Protein AF-A0A3B0YQ04-F1 (afdb_monomer_lite)

Secondary structure (DSSP, 8-state):
------------------------SSHHHHHHHHHHSPTTSSEEEEEEEETTT-SSHHHHHHHHHHHHHHHHHHHHHHHSTTPPPPPPPEEEEE-TTTT-SS-B--SSSS---EEEEEEEE-----S-TT--HHHHHHHHHHHS-TTEEEE-TT-SEEEETTEEEETT-------

Radius of gyration: 23.15 Å; chains: 1; bounding box: 60×31×74 Å

Sequence (175 aa):
MVSLFRQFSACSCGILLAISYTQTCAESGMRASLNSAPHGAHDEMIAYVPRQLAETPPVALAKINIAVYRAKQLTEQQLCAGKWTPRGTLLYQQGPEAAGPRPYSNNDSGNRNSWYFQTFRHPQELVCPDITRAEYFLEMSRHLPEWISVRPAGQTTTFRLGQVFTEGQHSLAAR

Foldseek 3Di:
DDDDDDDDDDDDDDDPPPPPPPPPPDVVVLVVVVVPPPPQQWKKKKFWAFCVCPVWQVRQVVVVVVLLVVLQQVLCVVQVVRDHFDWFDWSDKDGLVNVDGFADDDPPDDDRRTTIIMTTGRDDDGNRVPADQVNSQLSSQLSHDQRMWIDHGPDQWIHHNSDTHHPPPDDPDDD

pLDDT: mean 74.97, std 22.41, range [30.8, 98.06]

Structure (mmCIF, N/CA/C/O backbone):
data_AF-A0A3B0YQ04-F1
#
_entry.id   AF-A0A3B0YQ04-F1
#
loop_
_atom_site.group_PDB
_atom_site.id
_atom_site.type_symbol
_atom_site.label_atom_id
_atom_site.label_alt_id
_atom_site.label_comp_id
_atom_site.label_asym_id
_atom_site.label_entity_id
_atom_site.label_seq_id
_atom_site.pdbx_PDB_ins_code
_atom_site.Cartn_x
_atom_site.Cartn_y
_atom_site.Cartn_z
_atom_site.occupancy
_atom_site.B_iso_or_equiv
_atom_site.auth_seq_id
_atom_site.auth_comp_id
_atom_site.auth_asym_id
_atom_site.auth_atom_id
_atom_site.pdbx_PDB_model_num
ATOM 1 N N . MET A 1 1 ? -36.107 -10.182 -54.046 1.00 46.16 1 MET A N 1
ATOM 2 C CA . MET A 1 1 ? -35.134 -9.803 -55.092 1.00 46.16 1 MET A CA 1
ATOM 3 C C . MET A 1 1 ? -35.342 -8.339 -55.435 1.00 46.16 1 MET A C 1
ATOM 5 O O . MET A 1 1 ? -36.257 -8.071 -56.190 1.00 46.16 1 MET A O 1
ATOM 9 N N . VAL A 1 2 ? -34.550 -7.420 -54.873 1.00 31.14 2 VAL A N 1
ATOM 10 C CA . VAL A 1 2 ? -34.236 -6.113 -55.485 1.00 31.14 2 VAL A CA 1
ATOM 11 C C . VAL A 1 2 ? -32.891 -5.667 -54.906 1.00 31.14 2 VAL A C 1
ATOM 13 O O . VAL A 1 2 ? -32.777 -5.426 -53.707 1.00 31.14 2 VAL A O 1
ATOM 16 N N . SER A 1 3 ? -31.876 -5.607 -55.766 1.00 40.50 3 SER A N 1
ATOM 17 C CA . SER A 1 3 ? -30.612 -4.915 -55.516 1.00 40.50 3 SER A CA 1
ATOM 18 C C . SER A 1 3 ? -30.844 -3.408 -55.514 1.00 40.50 3 SER A C 1
ATOM 20 O O . SER A 1 3 ? -31.491 -2.893 -56.423 1.00 40.50 3 SER A O 1
ATOM 22 N N . LEU A 1 4 ? -30.246 -2.692 -54.563 1.00 42.12 4 LEU A N 1
ATOM 23 C CA . LEU A 1 4 ? -30.073 -1.244 -54.654 1.00 42.12 4 LEU A CA 1
ATOM 24 C C . LEU A 1 4 ? -28.590 -0.902 -54.531 1.00 42.12 4 LEU A C 1
ATOM 26 O O . LEU A 1 4 ? -28.011 -0.864 -53.450 1.00 42.12 4 LEU A O 1
ATOM 30 N N . PHE A 1 5 ? -28.003 -0.660 -55.702 1.00 45.00 5 PHE A N 1
ATOM 31 C CA . PHE A 1 5 ? -26.821 0.166 -55.896 1.00 45.00 5 PHE A CA 1
ATOM 32 C C . PHE A 1 5 ? -27.071 1.560 -55.307 1.00 45.00 5 PHE A C 1
ATOM 34 O O . PHE A 1 5 ? -28.085 2.184 -55.623 1.00 45.00 5 PHE A O 1
ATOM 41 N N . ARG A 1 6 ? -26.109 2.105 -54.556 1.00 43.09 6 ARG A N 1
ATOM 42 C CA . ARG A 1 6 ? -25.933 3.559 -54.479 1.00 43.09 6 ARG A CA 1
ATOM 43 C C . ARG A 1 6 ? -24.473 3.948 -54.663 1.00 43.09 6 ARG A C 1
ATOM 45 O O . ARG A 1 6 ? -23.566 3.357 -54.090 1.00 43.09 6 ARG A O 1
ATOM 52 N N . GLN A 1 7 ? -24.331 4.920 -55.556 1.00 38.12 7 GLN A N 1
ATOM 53 C CA . GLN A 1 7 ? -23.133 5.495 -56.142 1.00 38.12 7 GLN A CA 1
ATOM 54 C C . GLN A 1 7 ? -22.164 6.084 -55.113 1.00 38.12 7 GLN A C 1
ATOM 56 O O . GLN A 1 7 ? -22.562 6.781 -54.182 1.00 38.12 7 GLN A O 1
ATOM 61 N N . PHE A 1 8 ? -20.876 5.877 -55.384 1.00 40.16 8 PHE A N 1
ATOM 62 C CA . PHE A 1 8 ? -19.793 6.717 -54.897 1.00 40.16 8 PHE A CA 1
ATOM 63 C C . PHE A 1 8 ? -19.865 8.077 -55.600 1.00 40.16 8 PHE A C 1
ATOM 65 O O . PHE A 1 8 ? -19.818 8.141 -56.827 1.00 40.16 8 PHE A O 1
ATOM 72 N N . SER A 1 9 ? -19.951 9.155 -54.825 1.00 44.72 9 SER A N 1
ATOM 73 C CA . SER A 1 9 ? -19.682 10.511 -55.299 1.00 44.72 9 SER A CA 1
ATOM 74 C C . SER A 1 9 ? -18.527 11.063 -54.479 1.00 44.72 9 SER A C 1
ATOM 76 O O . SER A 1 9 ? -18.685 11.410 -53.310 1.00 44.72 9 SER A O 1
ATOM 78 N N . ALA A 1 10 ? -17.350 11.093 -55.096 1.00 44.97 10 ALA A N 1
ATOM 79 C CA . ALA A 1 10 ? -16.193 11.796 -54.580 1.00 44.97 10 ALA A CA 1
ATOM 80 C C . ALA A 1 10 ? -16.395 13.301 -54.803 1.00 44.97 10 ALA A C 1
ATOM 82 O O . ALA A 1 10 ? -16.452 13.760 -55.939 1.00 44.97 10 ALA A O 1
ATOM 83 N N . CYS A 1 11 ? -16.465 14.062 -53.715 1.00 38.25 11 CYS A N 1
ATOM 84 C CA . CYS A 1 11 ? -16.111 15.475 -53.715 1.00 38.25 11 CYS A CA 1
ATOM 85 C C . CYS A 1 11 ? -15.063 15.674 -52.623 1.00 38.25 11 CYS A C 1
ATOM 87 O O . CYS A 1 11 ? -15.362 15.781 -51.436 1.00 38.25 11 CYS A O 1
ATOM 89 N N . SER A 1 12 ? -13.810 15.659 -53.057 1.00 40.19 12 SER A N 1
ATOM 90 C CA . SER A 1 12 ? -12.665 16.174 -52.327 1.00 40.19 12 SER A CA 1
ATOM 91 C C . SER A 1 12 ? -12.812 17.684 -52.136 1.00 40.19 12 SER A C 1
ATOM 93 O O . SER A 1 12 ? -12.859 18.420 -53.119 1.00 40.19 12 SER A O 1
ATOM 95 N N . CYS A 1 13 ? -12.805 18.154 -50.894 1.00 35.62 13 CYS A N 1
ATOM 96 C CA . CYS A 1 13 ? -12.233 19.453 -50.560 1.00 35.62 13 CYS A CA 1
ATOM 97 C C . CYS A 1 13 ? -11.644 19.343 -49.157 1.00 35.62 13 CYS A C 1
ATOM 99 O O . CYS A 1 13 ? -12.338 19.019 -48.195 1.00 35.62 13 CYS A O 1
ATOM 101 N N . GLY A 1 14 ? -10.323 19.485 -49.095 1.00 43.84 14 GLY A N 1
ATOM 102 C CA . GLY A 1 14 ? -9.537 19.252 -47.902 1.00 43.84 14 GLY A CA 1
ATOM 103 C C . GLY A 1 14 ? -9.869 20.228 -46.786 1.00 43.84 14 GLY A C 1
ATOM 104 O O . GLY A 1 14 ? -9.989 21.428 -47.002 1.00 43.84 14 GLY A O 1
ATOM 105 N N . ILE A 1 15 ? -9.910 19.693 -45.573 1.00 45.81 15 ILE A N 1
ATOM 106 C CA . ILE A 1 15 ? -9.524 20.424 -44.377 1.00 45.81 15 ILE A CA 1
ATOM 107 C C . ILE A 1 15 ? -8.590 19.486 -43.618 1.00 45.81 15 ILE A C 1
ATOM 109 O O . ILE A 1 15 ? -9.013 18.509 -43.002 1.00 45.81 15 ILE A O 1
ATOM 113 N N . LEU A 1 16 ? -7.293 19.777 -43.717 1.00 40.25 16 LEU A N 1
ATOM 114 C CA . LEU A 1 16 ? -6.284 19.350 -42.757 1.00 40.25 16 LEU A CA 1
ATOM 115 C C . LEU A 1 16 ? -6.655 19.963 -41.401 1.00 40.25 16 LEU A C 1
ATOM 117 O O . LEU A 1 16 ? -6.174 21.033 -41.041 1.00 40.25 16 LEU A O 1
ATOM 121 N N . LEU A 1 17 ? -7.523 19.298 -40.641 1.00 41.88 17 LEU A N 1
ATOM 122 C CA . LEU A 1 17 ? -7.533 19.473 -39.197 1.00 41.88 17 LEU A CA 1
ATOM 123 C C . LEU A 1 17 ? -6.403 18.606 -38.660 1.00 41.88 17 LEU A C 1
ATOM 125 O O . LEU A 1 17 ? -6.566 17.423 -38.367 1.00 41.88 17 LEU A O 1
ATOM 129 N N . ALA A 1 18 ? -5.230 19.229 -38.568 1.00 43.56 18 ALA A N 1
ATOM 130 C CA . ALA A 1 18 ? -4.244 18.849 -37.581 1.00 43.56 18 ALA A CA 1
ATOM 131 C C . ALA A 1 18 ? -4.934 18.938 -36.214 1.00 43.56 18 ALA A C 1
ATOM 133 O O . ALA A 1 18 ? -4.992 19.999 -35.598 1.00 43.56 18 ALA A O 1
ATOM 134 N N . ILE A 1 19 ? -5.506 17.823 -35.759 1.00 44.34 19 ILE A N 1
ATOM 135 C CA . ILE A 1 19 ? -5.778 17.622 -34.343 1.00 44.34 19 ILE A CA 1
ATOM 136 C C . ILE A 1 19 ? -4.399 17.410 -33.734 1.00 44.34 19 ILE A C 1
ATOM 138 O O . ILE A 1 19 ? -3.886 16.297 -33.627 1.00 44.34 19 ILE A O 1
ATOM 142 N N . SER A 1 20 ? -3.749 18.527 -33.434 1.00 39.78 20 SER A N 1
ATOM 143 C CA . SER A 1 20 ? -2.660 18.593 -32.486 1.00 39.78 20 SER A CA 1
ATOM 144 C C . SER A 1 20 ? -3.192 18.004 -31.184 1.00 39.78 20 SER A C 1
ATOM 146 O O . SER A 1 20 ? -3.903 18.653 -30.422 1.00 39.78 20 SER A O 1
ATOM 148 N N . T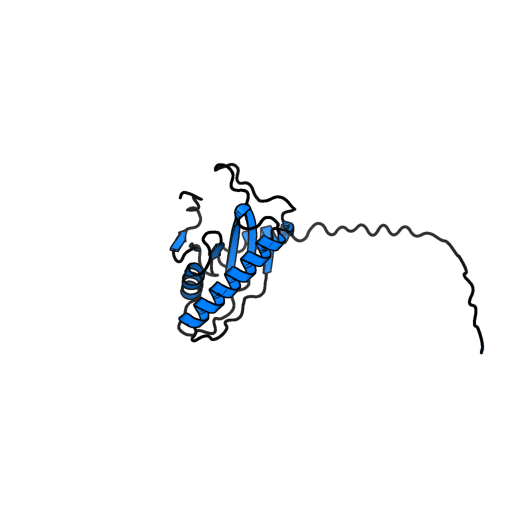YR A 1 21 ? -2.869 16.733 -30.952 1.00 41.56 21 TYR A N 1
ATOM 149 C CA . TYR A 1 21 ? -2.937 16.103 -29.644 1.00 41.56 21 TYR A CA 1
ATOM 150 C C . TYR A 1 21 ? -1.939 16.820 -28.726 1.00 41.56 21 TYR A C 1
ATOM 152 O O . TYR A 1 21 ? -0.861 16.317 -28.428 1.00 41.56 21 TYR A O 1
ATOM 160 N N . THR A 1 22 ? -2.278 18.021 -28.264 1.00 44.09 22 THR A N 1
ATOM 161 C CA . THR A 1 22 ? -1.650 18.612 -27.082 1.00 44.09 22 THR A CA 1
ATOM 162 C C . THR A 1 22 ? -2.311 17.986 -25.864 1.00 44.09 22 THR A C 1
ATOM 164 O O . THR A 1 22 ? -3.078 18.625 -25.150 1.00 44.09 22 THR A O 1
ATOM 167 N N . GLN A 1 23 ? -2.044 16.700 -25.648 1.00 45.91 23 GLN A N 1
ATOM 168 C CA . GLN A 1 23 ? -2.352 16.015 -24.396 1.00 45.91 23 GLN A CA 1
ATOM 169 C C . GLN A 1 23 ? -1.051 15.831 -23.615 1.00 45.91 23 GLN A C 1
ATOM 171 O O . GLN A 1 23 ? -0.656 14.745 -23.218 1.00 45.91 23 GLN A O 1
ATOM 176 N N . THR A 1 24 ? -0.352 16.944 -23.435 1.00 45.34 24 THR A N 1
ATOM 177 C CA . THR A 1 24 ? 0.821 17.074 -22.578 1.00 45.34 24 THR A CA 1
ATOM 178 C C . THR A 1 24 ? 0.597 18.343 -21.777 1.00 45.34 24 THR A C 1
ATOM 180 O O . THR A 1 24 ? 0.673 19.417 -22.363 1.00 45.34 24 THR A O 1
ATOM 183 N N . CYS A 1 25 ? 0.223 18.191 -20.501 1.00 42.16 25 CYS A N 1
ATOM 184 C CA . CYS A 1 25 ? 0.226 19.184 -19.405 1.00 42.16 25 CYS A CA 1
ATOM 185 C C . CYS A 1 25 ? -1.009 19.023 -18.500 1.00 42.16 25 CYS A C 1
ATOM 187 O O . CYS A 1 25 ? -1.863 19.896 -18.425 1.00 42.16 25 CYS A O 1
ATOM 189 N N . ALA A 1 26 ? -1.098 17.905 -17.778 1.00 43.16 26 ALA A N 1
ATOM 190 C CA . ALA A 1 26 ? -1.953 17.822 -16.585 1.00 43.16 26 ALA A CA 1
ATOM 191 C C . ALA A 1 26 ? -1.302 16.992 -15.465 1.00 43.16 26 ALA A C 1
ATOM 193 O O . ALA A 1 26 ? -1.479 17.298 -14.290 1.00 43.16 26 ALA A O 1
ATOM 194 N N . GLU A 1 27 ? -0.461 16.008 -15.803 1.00 45.78 27 GLU A N 1
ATOM 195 C CA . GLU A 1 27 ? 0.203 15.160 -14.801 1.00 45.78 27 GLU A CA 1
ATOM 196 C C . GLU A 1 27 ? 1.270 15.898 -13.979 1.00 45.78 27 GLU A C 1
ATOM 198 O O . GLU A 1 27 ? 1.369 15.691 -12.770 1.00 45.78 27 GLU A O 1
ATOM 203 N N . SER A 1 28 ? 2.038 16.807 -14.594 1.00 48.00 28 SER A N 1
ATOM 204 C CA . SER A 1 28 ? 3.118 17.509 -13.880 1.00 48.00 28 SER A CA 1
ATOM 205 C C . SER A 1 28 ? 2.593 18.483 -12.815 1.00 48.00 28 SER A C 1
ATOM 207 O O . SER A 1 28 ? 3.210 18.622 -11.760 1.00 48.00 28 SER A O 1
ATOM 209 N N . GLY A 1 29 ? 1.446 19.129 -13.059 1.00 46.75 29 GLY A N 1
ATOM 210 C CA . GLY A 1 29 ? 0.810 20.035 -12.094 1.00 46.75 29 GLY A CA 1
ATOM 211 C C . GLY A 1 29 ? 0.177 19.290 -10.919 1.00 46.75 29 GLY A C 1
ATOM 212 O O . GLY A 1 29 ? 0.290 19.724 -9.775 1.00 46.75 29 GLY A O 1
ATOM 213 N N . MET A 1 30 ? -0.411 18.119 -11.178 1.00 53.56 30 MET A N 1
ATOM 214 C CA . MET A 1 30 ? -1.028 17.287 -10.143 1.00 53.56 30 MET A CA 1
ATOM 215 C C . MET A 1 30 ? 0.024 16.665 -9.212 1.00 53.56 30 MET A C 1
ATOM 217 O O . MET A 1 30 ? -0.161 16.648 -7.998 1.00 53.56 30 MET A O 1
ATOM 221 N N . ARG A 1 31 ? 1.178 16.250 -9.758 1.00 50.12 31 ARG A N 1
ATOM 222 C CA . ARG A 1 31 ? 2.320 15.750 -8.975 1.00 50.12 31 ARG A CA 1
ATOM 223 C C . ARG A 1 31 ? 2.920 16.832 -8.075 1.00 50.12 31 ARG A C 1
ATOM 225 O O . ARG A 1 31 ? 3.180 16.573 -6.905 1.00 50.12 31 ARG A O 1
ATOM 232 N N . ALA A 1 32 ? 3.092 18.052 -8.592 1.00 51.56 32 ALA A N 1
ATOM 233 C CA . ALA A 1 32 ? 3.539 19.187 -7.786 1.00 51.56 32 ALA A CA 1
ATOM 234 C C . ALA A 1 32 ? 2.514 19.549 -6.699 1.00 51.56 32 ALA A C 1
ATOM 236 O O . ALA A 1 32 ? 2.907 19.781 -5.561 1.00 51.56 32 ALA A O 1
ATOM 237 N N . SER A 1 33 ? 1.214 19.527 -7.013 1.00 52.56 33 SER A N 1
ATOM 238 C CA . SER A 1 33 ? 0.129 19.833 -6.068 1.00 52.56 33 SER A CA 1
ATOM 239 C C . SER A 1 33 ? -0.037 18.790 -4.958 1.00 52.56 33 SER A C 1
ATOM 241 O O . SER A 1 33 ? -0.340 19.163 -3.833 1.00 52.56 33 SER A O 1
ATOM 243 N N . LEU A 1 34 ? 0.149 17.498 -5.242 1.00 56.62 34 LEU A N 1
ATOM 244 C CA . LEU A 1 34 ? 0.041 16.433 -4.234 1.00 56.62 34 LEU A CA 1
ATOM 245 C C . LEU A 1 34 ? 1.303 16.325 -3.374 1.00 56.62 34 LEU A C 1
ATOM 247 O O . LEU A 1 34 ? 1.205 16.036 -2.187 1.00 56.62 34 LEU A O 1
ATOM 251 N N . ASN A 1 35 ? 2.473 16.632 -3.942 1.00 50.47 35 ASN A N 1
ATOM 252 C CA . ASN A 1 35 ? 3.712 16.756 -3.173 1.00 50.47 35 ASN A CA 1
ATOM 253 C C . ASN A 1 35 ? 3.760 18.0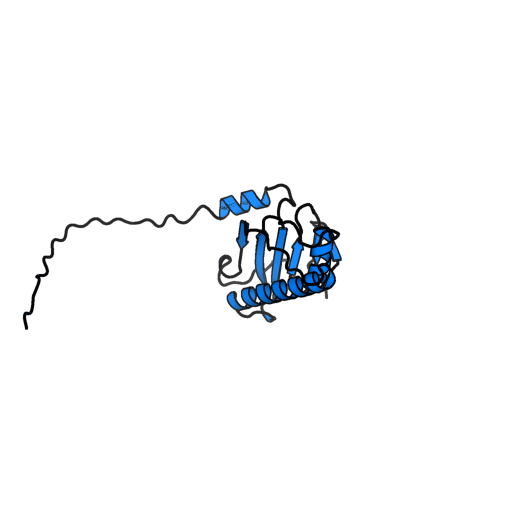41 -2.323 1.00 50.47 35 ASN A C 1
ATOM 255 O O . ASN A 1 35 ? 4.489 18.078 -1.336 1.00 50.47 35 ASN A O 1
ATOM 259 N N . SER A 1 36 ? 3.013 19.087 -2.705 1.00 46.53 36 SER A N 1
ATOM 260 C CA . SER A 1 36 ? 2.874 20.344 -1.943 1.00 46.53 36 SER A CA 1
ATOM 261 C C . SER A 1 36 ? 1.640 20.390 -1.042 1.00 46.53 36 SER A C 1
ATOM 263 O O . SER A 1 36 ? 1.526 21.299 -0.219 1.00 46.53 36 SER A O 1
ATOM 265 N N . ALA A 1 37 ? 0.738 19.407 -1.147 1.00 53.97 37 ALA A N 1
ATOM 266 C CA . ALA A 1 37 ? -0.280 19.185 -0.134 1.00 53.97 37 ALA A CA 1
ATOM 267 C C . ALA A 1 37 ? 0.422 18.953 1.218 1.00 53.97 37 ALA A C 1
ATOM 269 O O . ALA A 1 37 ? 1.499 18.344 1.244 1.00 53.97 37 ALA A O 1
ATOM 270 N N . PRO A 1 38 ? -0.153 19.431 2.339 1.00 56.69 38 PRO A N 1
ATOM 271 C CA . PRO A 1 38 ? 0.433 19.205 3.651 1.00 56.69 38 PRO A CA 1
ATOM 272 C C . PRO A 1 38 ? 0.741 17.713 3.805 1.00 56.69 38 PRO A C 1
ATOM 274 O O . PRO A 1 38 ? -0.139 16.875 3.578 1.00 56.69 38 PRO A O 1
ATOM 277 N N . HIS A 1 39 ? 2.002 17.385 4.112 1.00 56.72 39 HIS A N 1
ATOM 278 C CA . HIS A 1 39 ? 2.437 16.001 4.284 1.00 56.72 39 HIS A CA 1
ATOM 279 C C . HIS A 1 39 ? 1.447 15.269 5.199 1.00 56.72 39 HIS A C 1
ATOM 281 O O . HIS A 1 39 ? 1.143 15.732 6.297 1.00 56.72 39 HIS A O 1
ATOM 287 N N . GLY A 1 40 ? 0.892 14.159 4.704 1.00 66.56 40 GLY A N 1
ATOM 288 C CA . GLY A 1 40 ? -0.102 13.372 5.432 1.00 66.56 40 GLY A CA 1
ATOM 289 C C . GLY A 1 40 ? -1.573 13.667 5.111 1.00 66.56 40 GLY A C 1
ATOM 290 O O . GLY A 1 40 ? -2.435 13.123 5.786 1.00 66.56 40 GLY A O 1
ATOM 291 N N . ALA A 1 41 ? -1.944 14.445 4.092 1.00 85.44 41 ALA A N 1
ATOM 292 C CA . ALA A 1 41 ? -3.370 14.578 3.730 1.00 85.44 41 ALA A CA 1
ATOM 293 C C . ALA A 1 41 ? -3.992 13.298 3.112 1.00 85.44 41 ALA A C 1
ATOM 295 O O . ALA A 1 41 ? -5.217 13.176 2.999 1.00 85.44 41 ALA A O 1
ATOM 296 N N . HIS A 1 42 ? -3.159 12.349 2.679 1.00 90.88 42 HIS A N 1
ATOM 297 C CA . HIS A 1 42 ? -3.556 11.191 1.879 1.00 90.88 42 HIS A CA 1
ATOM 298 C C . HIS A 1 42 ? -2.908 9.909 2.386 1.00 90.88 42 HIS A C 1
ATOM 300 O O . HIS A 1 42 ? -1.820 9.943 2.960 1.00 90.88 42 HIS A O 1
ATOM 306 N N . ASP A 1 43 ? -3.564 8.783 2.115 1.00 93.31 43 ASP A N 1
ATOM 307 C CA . ASP A 1 43 ? -2.929 7.480 2.246 1.00 93.31 43 ASP A CA 1
ATOM 308 C C . ASP A 1 43 ? -1.976 7.301 1.066 1.00 93.31 43 ASP A C 1
ATOM 310 O O . ASP A 1 43 ? -2.380 7.382 -0.100 1.00 93.31 43 ASP A O 1
ATOM 314 N N . GLU A 1 44 ? -0.712 7.054 1.366 1.00 92.50 44 GLU A N 1
ATOM 315 C CA . GLU A 1 44 ? 0.336 6.848 0.385 1.00 92.50 44 GLU A CA 1
ATOM 316 C C . GLU A 1 44 ? 0.854 5.416 0.437 1.00 92.50 44 GLU A C 1
ATOM 318 O O . GLU A 1 44 ? 1.029 4.814 1.497 1.00 92.50 44 GLU A O 1
ATOM 323 N N . MET A 1 45 ? 1.150 4.881 -0.740 1.00 93.31 45 MET A N 1
ATOM 324 C CA . MET A 1 45 ? 1.888 3.638 -0.887 1.00 93.31 45 MET A CA 1
ATOM 325 C C . MET A 1 45 ? 2.983 3.830 -1.920 1.00 93.31 45 MET A C 1
ATOM 327 O O . MET A 1 45 ? 2.716 4.338 -3.010 1.00 93.31 45 MET A O 1
ATOM 331 N N . ILE A 1 46 ? 4.184 3.369 -1.589 1.00 90.50 46 ILE A N 1
ATOM 332 C CA . ILE A 1 46 ? 5.340 3.355 -2.480 1.00 90.50 46 ILE A CA 1
ATOM 333 C C . ILE A 1 46 ? 5.835 1.916 -2.591 1.00 90.50 46 ILE A C 1
ATOM 335 O O . ILE A 1 46 ? 5.915 1.202 -1.591 1.00 90.50 46 ILE A O 1
ATOM 339 N N . ALA A 1 47 ? 6.187 1.490 -3.799 1.00 91.44 47 ALA A N 1
ATOM 340 C CA . ALA A 1 47 ? 6.835 0.211 -4.032 1.00 91.44 47 ALA A CA 1
ATOM 341 C C . ALA A 1 47 ? 8.050 0.347 -4.957 1.00 91.44 47 ALA A C 1
ATOM 343 O O . ALA A 1 47 ? 8.011 1.059 -5.962 1.00 91.44 47 ALA A O 1
ATOM 344 N N . TYR A 1 48 ? 9.109 -0.387 -4.619 1.00 90.62 48 TYR A N 1
ATOM 345 C CA . TYR A 1 48 ? 10.337 -0.531 -5.402 1.00 90.62 48 TYR A CA 1
ATOM 346 C C . TYR A 1 48 ? 10.544 -2.010 -5.728 1.00 90.62 48 TYR A C 1
ATOM 348 O O . TYR A 1 48 ? 11.323 -2.691 -5.067 1.00 90.62 48 TYR A O 1
ATOM 356 N N . VAL A 1 49 ? 9.815 -2.538 -6.715 1.00 90.12 49 VAL A N 1
ATOM 357 C CA . VAL A 1 49 ? 9.836 -3.977 -7.029 1.00 90.12 49 VAL A CA 1
ATOM 358 C C . VAL A 1 49 ? 11.162 -4.335 -7.708 1.00 90.12 49 VAL A C 1
ATOM 360 O O . VAL A 1 49 ? 11.387 -3.877 -8.830 1.00 90.12 49 VAL A O 1
ATOM 363 N N . PRO A 1 50 ? 12.027 -5.170 -7.107 1.00 89.50 50 PRO A N 1
ATOM 364 C CA . PRO A 1 50 ? 13.278 -5.574 -7.738 1.00 89.50 50 PRO A CA 1
ATOM 365 C C . PRO A 1 50 ? 13.019 -6.275 -9.073 1.00 89.50 50 PRO A C 1
ATOM 367 O O . PRO A 1 50 ? 12.117 -7.112 -9.178 1.00 89.50 50 PRO A O 1
ATOM 370 N N . ARG A 1 51 ? 13.838 -5.994 -10.091 1.00 84.81 51 ARG A N 1
ATOM 371 C CA . ARG A 1 51 ? 13.703 -6.619 -11.418 1.00 84.81 51 ARG A CA 1
ATOM 372 C C . ARG A 1 51 ? 13.791 -8.149 -11.368 1.00 84.81 51 ARG A C 1
ATOM 374 O O . ARG A 1 51 ? 13.146 -8.821 -12.162 1.00 84.81 51 ARG A O 1
ATOM 381 N N . GLN A 1 52 ? 14.531 -8.711 -10.411 1.00 89.06 52 GLN A N 1
ATOM 382 C CA . GLN A 1 52 ? 14.608 -10.164 -10.205 1.00 89.06 52 GLN A CA 1
ATOM 383 C C . GLN A 1 52 ? 13.260 -10.765 -9.777 1.00 89.06 52 GLN A C 1
ATOM 385 O O . GLN A 1 52 ? 13.005 -11.939 -10.024 1.00 89.06 52 GLN A O 1
ATOM 390 N N . LEU A 1 53 ? 12.389 -9.970 -9.144 1.00 90.88 53 LEU A N 1
ATOM 391 C CA . LEU A 1 53 ? 11.045 -10.392 -8.753 1.00 90.88 53 LEU A CA 1
ATOM 392 C C . LEU A 1 53 ? 10.006 -10.136 -9.846 1.00 90.88 53 LEU A C 1
ATOM 394 O O . LEU A 1 53 ? 8.950 -10.767 -9.808 1.00 90.88 53 LEU A O 1
ATOM 398 N N . ALA A 1 54 ? 10.272 -9.229 -10.788 1.00 91.62 54 ALA A N 1
ATOM 399 C CA . ALA A 1 54 ? 9.377 -8.888 -11.887 1.00 91.62 54 ALA A CA 1
ATOM 400 C C . ALA A 1 54 ? 10.170 -8.454 -13.126 1.00 91.62 54 ALA A C 1
ATOM 402 O O . ALA A 1 54 ? 10.746 -7.367 -13.159 1.00 91.62 54 ALA A O 1
ATOM 403 N N . GLU A 1 55 ? 10.159 -9.280 -14.171 1.00 88.38 55 GLU A N 1
ATOM 404 C CA . GLU A 1 55 ? 10.914 -8.998 -15.397 1.00 88.38 55 GLU A CA 1
ATOM 405 C C . GLU A 1 55 ? 10.354 -7.801 -16.181 1.00 88.38 55 GLU A C 1
ATOM 407 O O . GLU A 1 55 ? 11.115 -7.061 -16.804 1.00 88.38 55 GLU A O 1
ATOM 412 N N . THR A 1 56 ? 9.038 -7.579 -16.112 1.00 88.94 56 THR A N 1
ATOM 413 C CA . THR A 1 56 ? 8.326 -6.557 -16.890 1.00 88.94 56 THR A CA 1
ATOM 414 C C . THR A 1 56 ? 7.472 -5.638 -16.000 1.00 88.94 56 THR A C 1
ATOM 416 O O . THR A 1 56 ? 7.049 -6.058 -14.914 1.00 88.94 56 THR A O 1
ATOM 419 N N . PRO A 1 57 ? 7.157 -4.404 -16.453 1.00 87.44 57 PRO A N 1
ATOM 420 C CA . PRO A 1 57 ? 6.274 -3.485 -15.728 1.00 87.44 57 PRO A CA 1
ATOM 421 C C . PRO A 1 57 ? 4.905 -4.084 -15.355 1.00 87.44 57 PRO A C 1
ATOM 423 O O . PRO A 1 57 ? 4.519 -3.967 -14.188 1.00 87.44 57 PRO A O 1
ATOM 426 N N . PRO A 1 58 ? 4.184 -4.783 -16.262 1.00 91.62 58 PRO A N 1
ATOM 427 C CA . PRO A 1 58 ? 2.883 -5.361 -15.922 1.00 91.62 58 PRO A CA 1
ATOM 428 C C . PRO A 1 58 ? 2.980 -6.449 -14.846 1.00 91.62 58 PRO A C 1
ATOM 430 O O . PRO A 1 58 ? 2.124 -6.532 -13.965 1.00 91.62 58 PRO A O 1
ATOM 433 N N . VAL A 1 59 ? 4.051 -7.256 -14.856 1.00 93.56 59 VAL A N 1
ATOM 434 C CA . VAL A 1 59 ? 4.293 -8.271 -13.815 1.00 93.56 59 VAL A CA 1
ATOM 435 C C . VAL A 1 59 ? 4.562 -7.608 -12.463 1.00 93.56 59 VAL A C 1
ATOM 437 O O . VAL A 1 59 ? 4.073 -8.088 -11.437 1.00 93.56 59 VAL A O 1
ATOM 440 N N . ALA A 1 60 ? 5.291 -6.490 -12.442 1.00 92.69 60 ALA A N 1
ATOM 441 C CA . ALA A 1 60 ? 5.519 -5.719 -11.222 1.00 92.69 60 ALA A CA 1
ATOM 442 C C . ALA A 1 60 ? 4.204 -5.155 -10.664 1.00 92.69 60 ALA A C 1
ATOM 444 O O . ALA A 1 60 ? 3.914 -5.336 -9.480 1.00 92.69 60 ALA A O 1
ATOM 445 N N . LEU A 1 61 ? 3.372 -4.551 -11.520 1.00 92.62 61 LEU A N 1
ATOM 446 C CA . LEU A 1 61 ? 2.056 -4.034 -11.137 1.00 92.62 61 LEU A CA 1
ATOM 447 C C . LEU A 1 61 ? 1.134 -5.144 -10.608 1.00 92.62 61 LEU A C 1
ATOM 449 O O . LEU A 1 61 ? 0.488 -4.974 -9.572 1.00 92.62 61 LEU A O 1
ATOM 453 N N . ALA A 1 62 ? 1.104 -6.302 -11.271 1.00 95.25 62 ALA A N 1
ATOM 454 C CA . ALA A 1 62 ? 0.338 -7.458 -10.813 1.00 95.25 62 ALA A CA 1
ATOM 455 C C . ALA A 1 62 ? 0.799 -7.928 -9.423 1.00 95.25 62 ALA A C 1
ATOM 457 O O . ALA A 1 62 ? -0.030 -8.150 -8.540 1.00 95.25 62 ALA A O 1
ATOM 458 N N . LYS A 1 63 ? 2.115 -8.013 -9.192 1.00 96.19 63 LYS A N 1
ATOM 459 C CA . LYS A 1 63 ? 2.680 -8.389 -7.886 1.00 96.19 63 LYS A CA 1
ATOM 460 C C . LYS A 1 63 ? 2.334 -7.391 -6.789 1.00 96.19 63 LYS A C 1
ATOM 462 O O . LYS A 1 63 ? 1.981 -7.829 -5.697 1.00 96.19 63 LYS A O 1
ATOM 467 N N . ILE A 1 64 ? 2.377 -6.089 -7.074 1.00 95.19 64 ILE A N 1
ATOM 468 C CA . ILE A 1 64 ? 1.928 -5.046 -6.139 1.00 95.19 64 ILE A CA 1
ATOM 469 C C . ILE A 1 64 ? 0.458 -5.273 -5.775 1.00 95.19 64 ILE A C 1
ATOM 471 O O . ILE A 1 64 ? 0.131 -5.388 -4.597 1.00 95.19 64 ILE A O 1
ATOM 475 N N . ASN A 1 65 ? -0.424 -5.405 -6.769 1.00 95.31 65 ASN A N 1
ATOM 476 C CA . ASN A 1 65 ? -1.858 -5.574 -6.528 1.00 95.31 65 ASN A CA 1
ATOM 477 C C . ASN A 1 65 ? -2.174 -6.838 -5.716 1.00 95.31 65 ASN A C 1
ATOM 479 O O . ASN A 1 65 ? -2.972 -6.772 -4.781 1.00 95.31 65 ASN A O 1
ATOM 483 N N . ILE A 1 66 ? -1.525 -7.965 -6.027 1.00 97.31 66 ILE A N 1
ATOM 484 C CA . ILE A 1 66 ? -1.678 -9.223 -5.281 1.00 97.31 66 ILE A CA 1
ATOM 485 C C . ILE A 1 66 ? -1.187 -9.063 -3.838 1.00 97.31 66 ILE A C 1
ATOM 487 O O . ILE A 1 66 ? -1.895 -9.449 -2.907 1.00 97.31 66 ILE A O 1
ATOM 491 N N . ALA A 1 67 ? 0.003 -8.486 -3.640 1.00 97.69 67 ALA A N 1
ATOM 492 C CA . ALA A 1 67 ? 0.584 -8.296 -2.314 1.00 97.69 67 ALA A CA 1
ATOM 493 C C . ALA A 1 67 ? -0.296 -7.396 -1.437 1.00 97.69 67 ALA A C 1
ATOM 495 O O . ALA A 1 67 ? -0.601 -7.750 -0.301 1.00 97.69 67 ALA A O 1
ATOM 496 N N . VAL A 1 68 ? -0.766 -6.275 -1.986 1.00 96.56 68 VAL A N 1
ATOM 497 C CA . VAL A 1 68 ? -1.631 -5.322 -1.280 1.00 96.56 68 VAL A CA 1
ATOM 498 C C . VAL A 1 68 ? -2.991 -5.931 -0.965 1.00 96.56 68 VAL A C 1
ATOM 500 O O . VAL A 1 68 ? -3.487 -5.764 0.148 1.00 96.56 68 VAL A O 1
ATOM 503 N N . TYR A 1 69 ? -3.594 -6.655 -1.913 1.00 96.69 69 TYR A N 1
ATOM 504 C CA . TYR A 1 69 ? -4.872 -7.331 -1.688 1.00 96.69 69 TYR A CA 1
ATOM 505 C C . TYR A 1 69 ? -4.763 -8.371 -0.570 1.00 96.69 69 TYR A C 1
ATOM 507 O O . TYR A 1 69 ? -5.578 -8.367 0.351 1.00 96.69 69 TYR A O 1
ATOM 515 N N . ARG A 1 70 ? -3.723 -9.213 -0.606 1.00 97.88 70 ARG A N 1
ATOM 516 C CA . ARG A 1 70 ? -3.481 -10.226 0.426 1.00 97.88 70 ARG A CA 1
ATOM 517 C C . ARG A 1 70 ? -3.201 -9.597 1.789 1.00 97.88 70 ARG A C 1
ATOM 519 O O . ARG A 1 70 ? -3.767 -10.047 2.778 1.00 97.88 70 ARG A O 1
ATOM 526 N N . ALA A 1 71 ? -2.358 -8.566 1.846 1.00 98.06 71 ALA A N 1
ATOM 527 C CA . ALA A 1 71 ? -2.055 -7.868 3.092 1.00 98.06 71 ALA A CA 1
ATOM 528 C C . ALA A 1 71 ? -3.321 -7.271 3.715 1.00 98.06 71 ALA A C 1
ATOM 530 O O . ALA A 1 71 ? -3.595 -7.515 4.883 1.00 98.06 71 ALA A O 1
ATOM 531 N N . LYS A 1 72 ? -4.140 -6.583 2.909 1.00 96.75 72 LYS A N 1
ATOM 532 C CA . LYS A 1 72 ? -5.438 -6.049 3.334 1.00 96.75 72 LYS A CA 1
ATOM 533 C C . LYS A 1 72 ? -6.355 -7.138 3.890 1.00 96.75 72 LYS A C 1
ATOM 535 O O . LYS A 1 72 ? -6.878 -6.976 4.985 1.00 96.75 72 LYS A O 1
ATOM 540 N N . GLN A 1 73 ? -6.509 -8.243 3.163 1.00 97.31 73 GLN A N 1
ATOM 541 C CA . GLN A 1 73 ? -7.358 -9.354 3.585 1.00 97.31 73 GLN A CA 1
ATOM 542 C C . GLN A 1 73 ? -6.925 -9.920 4.947 1.00 97.31 73 GLN A C 1
ATOM 544 O O . GLN A 1 73 ? -7.772 -10.150 5.806 1.00 97.31 73 GLN A O 1
ATOM 549 N N . LEU A 1 74 ? -5.621 -10.126 5.155 1.00 97.75 74 LEU A N 1
ATOM 550 C CA . LEU A 1 74 ? -5.083 -10.634 6.421 1.00 97.75 74 LEU A CA 1
ATOM 551 C C . LEU A 1 74 ? -5.295 -9.638 7.569 1.00 97.75 74 LEU A C 1
ATOM 553 O O . LEU A 1 74 ? -5.771 -10.022 8.634 1.00 97.75 74 LEU A O 1
ATOM 557 N N . THR A 1 75 ? -5.041 -8.350 7.333 1.00 97.12 75 THR A N 1
ATOM 558 C CA . THR A 1 75 ? -5.280 -7.299 8.332 1.00 97.12 75 THR A CA 1
ATOM 559 C C . THR A 1 75 ? -6.746 -7.207 8.728 1.00 97.12 75 THR A C 1
ATOM 561 O O . THR A 1 75 ? -7.057 -7.076 9.906 1.00 97.12 75 THR A O 1
ATOM 564 N N . GLU A 1 76 ? -7.668 -7.304 7.775 1.00 96.25 76 GLU A N 1
ATOM 565 C CA . GLU A 1 76 ? -9.103 -7.248 8.061 1.00 96.25 76 GLU A CA 1
ATOM 566 C C . GLU A 1 76 ? -9.595 -8.489 8.801 1.00 96.25 76 GLU A C 1
ATOM 568 O O . GLU A 1 76 ? -10.440 -8.379 9.690 1.00 96.25 76 GLU A O 1
ATOM 573 N N . GLN A 1 77 ? -9.052 -9.665 8.483 1.00 96.31 77 GLN A N 1
ATOM 574 C CA . GLN A 1 77 ? -9.305 -10.878 9.261 1.00 96.31 77 GLN A CA 1
ATOM 575 C C . GLN A 1 77 ? -8.861 -10.705 10.715 1.00 96.31 77 GLN A C 1
ATOM 577 O O . GLN A 1 77 ? -9.599 -11.091 11.619 1.00 96.31 77 GLN A O 1
ATOM 582 N N . GLN A 1 78 ? -7.701 -10.088 10.939 1.00 95.75 78 GLN A N 1
ATOM 583 C CA . GLN A 1 78 ? -7.118 -9.937 12.268 1.00 95.75 78 GLN A CA 1
ATOM 584 C C . GLN A 1 78 ? -7.753 -8.814 13.096 1.00 95.75 78 GLN A C 1
ATOM 586 O O . GLN A 1 78 ? -8.034 -9.010 14.275 1.00 95.75 78 GLN A O 1
ATOM 591 N N . LEU A 1 79 ? -7.977 -7.642 12.500 1.00 95.56 79 LEU A N 1
ATOM 592 C CA . LEU A 1 79 ? -8.387 -6.432 13.221 1.00 95.56 79 LEU A CA 1
ATOM 593 C C . LEU A 1 79 ? -9.874 -6.101 13.075 1.00 95.56 79 LEU A C 1
ATOM 595 O O . LEU A 1 79 ? -10.430 -5.373 13.891 1.00 95.56 79 LEU A O 1
ATOM 599 N N . CYS A 1 80 ? -10.530 -6.609 12.033 1.00 94.25 80 CYS A N 1
ATOM 600 C CA . CYS A 1 80 ? -11.866 -6.163 11.633 1.00 94.25 80 CYS A CA 1
ATOM 601 C C . CYS A 1 80 ? -12.892 -7.301 11.608 1.00 94.25 80 CYS A C 1
ATOM 603 O O . CYS A 1 80 ? -13.947 -7.162 10.986 1.00 94.25 80 CYS A O 1
ATOM 605 N N . ALA A 1 81 ? -12.589 -8.440 12.243 1.00 92.56 81 ALA A N 1
ATOM 606 C CA . ALA A 1 81 ? -13.412 -9.653 12.211 1.00 92.56 81 ALA A CA 1
ATOM 607 C C . ALA A 1 81 ? -13.782 -10.094 10.777 1.00 92.56 81 ALA A C 1
ATOM 609 O O . ALA A 1 81 ? -14.881 -10.584 10.520 1.00 92.56 81 ALA A O 1
ATOM 610 N N . GLY A 1 82 ? -12.881 -9.858 9.818 1.00 91.00 82 GLY A N 1
ATOM 611 C CA . GLY A 1 82 ? -13.081 -10.155 8.399 1.00 91.00 82 GLY A CA 1
ATOM 612 C C . GLY A 1 82 ? -13.989 -9.177 7.648 1.00 91.00 82 GLY A C 1
ATOM 613 O O . GLY A 1 82 ? -14.264 -9.406 6.469 1.00 91.00 82 GLY A O 1
ATOM 614 N N . LYS A 1 83 ? -14.461 -8.091 8.275 1.00 92.25 83 LYS A N 1
ATOM 615 C CA . LYS A 1 83 ? -15.235 -7.054 7.580 1.00 92.25 83 LYS A CA 1
ATOM 616 C C . LYS A 1 83 ? -14.336 -6.269 6.631 1.00 92.25 83 LYS A C 1
ATOM 618 O O . LYS A 1 83 ? -13.295 -5.745 7.025 1.00 92.25 83 LYS A O 1
ATOM 623 N N . TRP A 1 84 ? -14.787 -6.149 5.386 1.00 90.88 84 TRP A N 1
ATOM 624 C CA . TRP A 1 84 ? -14.054 -5.440 4.348 1.00 90.88 84 TRP A CA 1
ATOM 625 C C . TRP A 1 84 ? -14.133 -3.926 4.549 1.00 90.88 84 TRP A C 1
ATOM 627 O O . TRP A 1 84 ? -15.212 -3.334 4.519 1.00 90.88 84 TRP A O 1
ATOM 637 N N . THR A 1 85 ? -12.980 -3.289 4.696 1.00 91.50 85 THR A N 1
ATOM 638 C CA . THR A 1 85 ? -12.845 -1.836 4.756 1.00 91.50 85 THR A CA 1
ATOM 639 C C . THR A 1 85 ? -12.745 -1.257 3.338 1.00 91.50 85 THR A C 1
ATOM 641 O O . THR A 1 85 ? -11.972 -1.768 2.517 1.00 91.50 85 THR A O 1
ATOM 644 N N . PRO A 1 86 ? -13.458 -0.171 2.998 1.00 88.12 86 PRO A N 1
ATOM 645 C CA . PRO A 1 86 ? -13.341 0.451 1.683 1.00 88.12 86 PRO A CA 1
ATOM 646 C C . PRO A 1 86 ? -11.913 0.935 1.411 1.00 88.12 86 PRO A C 1
ATOM 648 O O . PRO A 1 86 ? -11.201 1.413 2.292 1.00 88.12 86 PRO A O 1
ATOM 651 N N . ARG A 1 87 ? -11.479 0.823 0.153 1.00 85.19 87 ARG A N 1
ATOM 652 C CA . ARG A 1 87 ? -10.263 1.509 -0.293 1.00 85.19 87 ARG A CA 1
ATOM 653 C C . ARG A 1 87 ? -10.627 2.946 -0.635 1.00 85.19 87 ARG A C 1
ATOM 655 O O . ARG A 1 87 ? -11.615 3.178 -1.325 1.00 85.19 87 ARG A O 1
ATOM 662 N N . GLY A 1 88 ? -9.784 3.875 -0.209 1.00 88.69 88 GLY A N 1
ATOM 663 C CA . GLY A 1 88 ? -9.850 5.268 -0.617 1.00 88.69 88 GLY A CA 1
ATOM 664 C C . GLY A 1 88 ? -9.923 5.483 -2.124 1.00 88.69 88 GLY A C 1
ATOM 665 O O . GLY A 1 88 ? -9.306 4.727 -2.886 1.00 88.69 88 GLY A O 1
ATOM 666 N N . THR A 1 89 ? -10.625 6.534 -2.558 1.00 92.44 89 THR A N 1
ATOM 667 C CA . THR A 1 89 ? -10.620 6.983 -3.960 1.00 92.44 89 THR A CA 1
ATOM 668 C C . THR A 1 89 ? -9.188 7.256 -4.403 1.00 92.44 89 THR A C 1
ATOM 670 O O . THR A 1 89 ? -8.427 7.899 -3.682 1.00 92.44 89 THR A O 1
ATOM 673 N N . LEU A 1 90 ? -8.809 6.742 -5.575 1.00 91.75 90 LEU A N 1
ATOM 674 C CA . LEU A 1 90 ? -7.487 6.974 -6.147 1.00 91.75 90 LEU A CA 1
ATOM 675 C C . LEU A 1 90 ? -7.367 8.429 -6.597 1.00 91.75 90 LEU A C 1
ATOM 677 O O . LEU A 1 90 ? -8.155 8.876 -7.423 1.00 91.75 90 LEU A O 1
ATOM 681 N N . LEU A 1 91 ? -6.384 9.138 -6.049 1.00 89.88 91 LEU A N 1
ATOM 682 C CA . LEU A 1 91 ? -6.076 10.521 -6.409 1.00 89.88 91 LEU A CA 1
ATOM 683 C C . LEU A 1 91 ? -4.980 10.593 -7.459 1.00 89.88 91 LEU A C 1
ATOM 685 O O . LEU A 1 91 ? -5.037 11.394 -8.384 1.00 89.88 91 LEU A O 1
ATOM 689 N N . TYR A 1 92 ? -3.974 9.741 -7.297 1.00 87.75 92 TYR A N 1
ATOM 690 C CA . TYR A 1 92 ? -2.813 9.698 -8.163 1.00 87.75 92 TYR A CA 1
ATOM 691 C C . TYR A 1 92 ? -2.230 8.303 -8.169 1.00 87.75 92 TYR A C 1
ATOM 693 O O . TYR A 1 92 ? -2.200 7.618 -7.143 1.00 87.75 92 TYR A O 1
ATOM 701 N N . GLN A 1 93 ? -1.738 7.912 -9.335 1.00 88.31 93 GLN A N 1
ATOM 702 C CA . GLN A 1 93 ? -0.992 6.690 -9.524 1.00 88.31 93 GLN A CA 1
ATOM 703 C C . GLN A 1 93 ? 0.141 6.955 -10.499 1.00 88.31 93 GLN A C 1
ATOM 705 O O . GLN A 1 93 ? -0.087 7.323 -11.646 1.00 88.31 93 GLN A O 1
ATOM 710 N N . GLN A 1 94 ? 1.353 6.679 -10.051 1.00 84.75 94 GLN A N 1
ATOM 711 C CA . GLN A 1 94 ? 2.509 6.526 -10.906 1.00 84.75 94 GLN A CA 1
ATOM 712 C C . GLN A 1 94 ? 2.871 5.053 -10.914 1.00 84.75 94 GLN A C 1
ATOM 714 O O . GLN A 1 94 ? 3.221 4.493 -9.880 1.00 84.75 94 GLN A O 1
ATOM 719 N N . GLY A 1 95 ? 2.743 4.416 -12.071 1.00 77.12 95 GLY A N 1
ATOM 720 C CA . GLY A 1 95 ? 3.085 3.011 -12.237 1.00 77.12 95 GLY A CA 1
ATOM 721 C C . GLY A 1 95 ? 4.323 2.805 -13.100 1.00 77.12 95 GLY A C 1
ATOM 722 O O . GLY A 1 95 ? 4.755 3.725 -13.799 1.00 77.12 95 GLY A O 1
ATOM 723 N N . PRO A 1 96 ? 4.854 1.575 -13.123 1.00 64.81 96 PRO A N 1
ATOM 724 C CA . PRO A 1 96 ? 6.001 1.247 -13.956 1.00 64.81 96 PRO A CA 1
ATOM 725 C C . PRO A 1 96 ? 5.685 1.308 -15.461 1.00 64.81 96 PRO A C 1
ATOM 727 O O . PRO A 1 96 ? 6.602 1.408 -16.261 1.00 64.81 96 PRO A O 1
ATOM 730 N N . GLU A 1 97 ? 4.410 1.320 -15.863 1.00 63.16 97 GLU A N 1
ATOM 731 C CA . GLU A 1 97 ? 4.000 1.604 -17.249 1.00 63.16 97 GLU A CA 1
ATOM 732 C C . GLU A 1 97 ? 4.095 3.101 -17.599 1.00 63.16 97 GLU A C 1
ATOM 734 O O . GLU A 1 97 ? 4.473 3.448 -18.714 1.00 63.16 97 GLU A O 1
ATOM 739 N N . ALA A 1 98 ? 3.822 3.994 -16.638 1.00 55.50 98 ALA A N 1
ATOM 740 C CA . ALA A 1 98 ? 3.878 5.448 -16.828 1.00 55.50 98 ALA A CA 1
ATOM 741 C C . ALA A 1 98 ? 5.313 6.005 -16.740 1.00 55.50 98 ALA A C 1
ATOM 743 O O . ALA A 1 98 ? 5.626 7.028 -17.340 1.00 55.50 98 ALA A O 1
ATOM 744 N N . ALA A 1 99 ? 6.206 5.322 -16.013 1.00 53.84 99 ALA A N 1
ATOM 745 C CA . ALA A 1 99 ? 7.617 5.697 -15.876 1.00 53.84 99 ALA A CA 1
ATOM 746 C C . ALA A 1 99 ? 8.502 5.267 -17.072 1.00 53.84 99 ALA A C 1
ATOM 748 O O . ALA A 1 99 ? 9.704 5.542 -17.078 1.00 53.84 99 ALA A O 1
ATOM 749 N N . GLY A 1 100 ? 7.918 4.629 -18.094 1.00 53.28 100 GLY A N 1
ATOM 750 C CA . GLY A 1 100 ? 8.625 4.093 -19.257 1.00 53.28 100 GLY A CA 1
ATOM 751 C C . GLY A 1 100 ? 9.171 2.672 -19.041 1.00 53.28 100 GLY A C 1
ATOM 752 O O . GLY A 1 100 ? 9.140 2.137 -17.936 1.00 53.28 100 GLY A O 1
ATOM 753 N N . PRO A 1 101 ? 9.710 2.022 -20.089 1.00 53.66 101 PRO A N 1
ATOM 754 C CA . PRO A 1 101 ? 10.069 0.599 -20.062 1.00 53.66 101 PRO A CA 1
ATOM 755 C C . PRO A 1 101 ? 11.323 0.284 -19.234 1.00 53.66 101 PRO A C 1
ATOM 757 O O . PRO A 1 101 ? 11.800 -0.851 -19.257 1.00 53.66 101 PRO A O 1
ATOM 760 N N . ARG A 1 102 ? 11.916 1.275 -18.557 1.00 55.50 102 ARG A N 1
ATOM 761 C CA . ARG A 1 102 ? 13.174 1.119 -17.827 1.00 55.50 102 ARG A CA 1
ATOM 762 C C . ARG A 1 102 ? 12.930 1.224 -16.321 1.00 55.50 102 ARG A C 1
ATOM 764 O O . ARG A 1 102 ? 12.259 2.156 -15.885 1.00 55.50 102 ARG A O 1
ATOM 771 N N . PRO A 1 103 ? 13.484 0.299 -15.524 1.00 57.72 103 PRO A N 1
ATOM 772 C CA . PRO A 1 103 ? 13.419 0.386 -14.075 1.00 57.72 103 PRO A CA 1
ATOM 773 C C . PRO A 1 103 ? 14.158 1.629 -13.566 1.00 57.72 103 PRO A C 1
ATOM 775 O O . PRO A 1 103 ? 15.121 2.099 -14.176 1.00 57.72 103 PRO A O 1
ATOM 778 N N . TYR A 1 104 ? 13.713 2.140 -12.423 1.00 60.31 104 TYR A N 1
ATOM 779 C CA . TYR A 1 104 ? 14.381 3.217 -11.711 1.00 60.31 104 TYR A CA 1
ATOM 780 C C . TYR A 1 104 ? 15.740 2.717 -11.200 1.00 60.31 104 TYR A C 1
ATOM 782 O O . TYR A 1 104 ? 15.823 1.676 -10.542 1.00 60.31 104 TYR A O 1
ATOM 790 N N . SER A 1 105 ? 16.798 3.463 -11.516 1.00 55.69 105 SER A N 1
ATOM 791 C CA . SER A 1 105 ? 18.143 3.275 -10.976 1.00 55.69 105 SER A CA 1
ATOM 792 C C . SER A 1 105 ? 18.434 4.465 -10.072 1.00 55.69 105 SER A C 1
ATOM 794 O O . SER A 1 105 ? 18.488 5.592 -10.562 1.00 55.69 105 SER A O 1
ATOM 796 N N . ASN A 1 106 ? 18.607 4.242 -8.766 1.00 53.09 106 ASN A N 1
ATOM 797 C CA . ASN A 1 106 ? 19.287 5.244 -7.948 1.00 53.09 106 ASN A CA 1
ATOM 798 C C . ASN A 1 106 ? 20.793 5.139 -8.256 1.00 53.09 106 ASN A C 1
ATOM 800 O O . ASN A 1 106 ? 21.300 4.051 -8.527 1.00 53.09 106 ASN A O 1
ATOM 804 N N . ASN A 1 107 ? 21.498 6.265 -8.284 1.00 47.81 107 ASN A N 1
ATOM 805 C CA . ASN A 1 107 ? 22.933 6.286 -8.577 1.00 47.81 107 ASN A CA 1
ATOM 806 C C . ASN A 1 107 ? 23.799 6.024 -7.326 1.00 47.81 107 ASN A C 1
ATOM 808 O O . ASN A 1 107 ? 25.017 6.104 -7.426 1.00 47.81 107 ASN A O 1
ATOM 812 N N . ASP A 1 108 ? 23.197 5.694 -6.174 1.00 44.16 108 ASP A N 1
ATOM 813 C CA . ASP A 1 108 ? 23.869 5.723 -4.863 1.00 44.16 108 ASP A CA 1
ATOM 814 C C . ASP A 1 108 ? 24.084 4.362 -4.188 1.00 44.16 108 ASP A C 1
ATOM 816 O O . ASP A 1 108 ? 24.726 4.290 -3.141 1.00 44.16 108 ASP A O 1
ATOM 820 N N . SER A 1 109 ? 23.641 3.246 -4.763 1.00 41.22 109 SER A N 1
ATOM 821 C CA . SER A 1 109 ? 24.095 1.940 -4.277 1.00 41.22 109 SER A CA 1
ATOM 822 C C . SER A 1 109 ? 23.977 0.857 -5.338 1.00 41.22 109 SER A C 1
ATOM 824 O O . SER A 1 109 ? 22.886 0.431 -5.704 1.00 41.22 109 SER A O 1
ATOM 826 N N . GLY A 1 110 ? 25.141 0.414 -5.825 1.00 43.81 110 GLY A N 1
ATOM 827 C CA . GLY A 1 110 ? 25.378 -0.810 -6.595 1.00 43.81 110 GLY A CA 1
ATOM 828 C C . GLY A 1 110 ? 24.134 -1.559 -7.082 1.00 43.81 110 GLY A C 1
ATOM 829 O O . GLY A 1 110 ? 23.703 -2.523 -6.459 1.00 43.81 110 GLY A O 1
ATOM 830 N N . ASN A 1 111 ? 23.602 -1.135 -8.229 1.00 49.12 111 ASN A N 1
ATOM 831 C CA . ASN A 1 111 ? 22.757 -1.934 -9.113 1.00 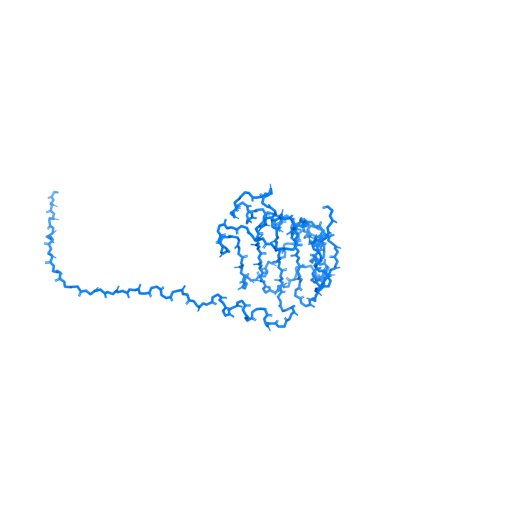49.12 111 ASN A CA 1
ATOM 832 C C . ASN A 1 111 ? 21.568 -2.663 -8.445 1.00 49.12 111 ASN A C 1
ATOM 834 O O . ASN A 1 111 ? 21.550 -3.892 -8.342 1.00 49.12 111 ASN A O 1
ATOM 838 N N . ARG A 1 112 ? 20.503 -1.930 -8.094 1.00 57.03 112 ARG A N 1
ATOM 839 C CA . ARG A 1 112 ? 19.165 -2.528 -7.919 1.00 57.03 112 ARG A CA 1
ATOM 840 C C . ARG A 1 112 ? 18.136 -1.855 -8.824 1.00 57.03 112 ARG A C 1
ATOM 842 O O . ARG A 1 112 ? 17.308 -1.068 -8.378 1.00 57.03 112 ARG A O 1
ATOM 849 N N . ASN A 1 113 ? 18.182 -2.221 -10.107 1.00 78.31 113 ASN A N 1
ATOM 850 C CA . ASN A 1 113 ? 17.117 -1.971 -11.080 1.00 78.31 113 ASN A CA 1
ATOM 851 C C . ASN A 1 113 ? 15.757 -2.383 -10.490 1.00 78.31 113 ASN A C 1
ATOM 853 O O . ASN A 1 113 ? 15.493 -3.581 -10.353 1.00 78.31 113 ASN A O 1
ATOM 857 N N . SER A 1 114 ? 14.909 -1.413 -10.143 1.00 84.12 114 SER A N 1
ATOM 858 C CA . SER A 1 114 ? 13.595 -1.671 -9.543 1.00 84.12 114 SER A CA 1
ATOM 859 C C . SER A 1 114 ? 12.482 -0.929 -10.276 1.00 84.12 114 SER A C 1
ATOM 861 O O . SER A 1 114 ? 12.656 0.199 -10.730 1.00 84.12 114 SER A O 1
ATOM 863 N N . TRP A 1 115 ? 11.313 -1.545 -10.382 1.00 87.69 115 TRP A N 1
ATOM 864 C CA . TRP A 1 115 ? 10.108 -0.888 -10.871 1.00 87.69 115 TRP A CA 1
ATOM 865 C C . TRP A 1 115 ? 9.534 0.003 -9.775 1.00 87.69 115 TRP A C 1
ATOM 867 O O . TRP A 1 115 ? 9.236 -0.478 -8.681 1.00 87.69 115 TRP A O 1
ATOM 877 N N . TYR A 1 116 ? 9.386 1.292 -10.073 1.00 87.25 116 TYR A N 1
ATOM 878 C CA . TYR A 1 116 ? 8.793 2.253 -9.153 1.00 87.25 116 TYR A CA 1
ATOM 879 C C . TYR A 1 116 ? 7.277 2.302 -9.319 1.00 87.25 116 TYR A C 1
ATOM 881 O O . TYR A 1 116 ? 6.759 2.355 -10.438 1.00 87.25 116 TYR A O 1
ATOM 889 N N . PHE A 1 117 ? 6.578 2.322 -8.192 1.00 88.44 117 PHE A N 1
ATOM 890 C CA . PHE A 1 117 ? 5.146 2.550 -8.127 1.00 88.44 117 PHE A CA 1
ATOM 891 C C . PHE A 1 117 ? 4.823 3.447 -6.936 1.00 88.44 117 PHE A C 1
ATOM 893 O O . PHE A 1 117 ? 5.348 3.236 -5.844 1.00 88.44 117 PHE A O 1
ATOM 900 N N . GLN A 1 118 ? 3.932 4.412 -7.130 1.00 90.44 118 GLN A N 1
ATOM 901 C CA . GLN A 1 118 ? 3.421 5.276 -6.074 1.00 90.44 118 GLN A CA 1
ATOM 902 C C . GLN A 1 118 ? 1.936 5.524 -6.282 1.00 90.44 118 GLN A C 1
ATOM 904 O O . GLN A 1 118 ? 1.494 5.789 -7.399 1.00 90.44 118 GLN A O 1
ATOM 909 N N . THR A 1 119 ? 1.164 5.487 -5.202 1.00 91.56 119 THR A N 1
ATOM 910 C CA . THR A 1 119 ? -0.236 5.919 -5.221 1.00 91.56 119 THR A CA 1
ATOM 911 C C . THR A 1 119 ? -0.560 6.812 -4.050 1.00 91.56 119 THR A C 1
ATOM 913 O O . THR A 1 119 ? -0.133 6.521 -2.936 1.00 91.56 119 THR A O 1
ATOM 916 N N . PHE A 1 120 ? -1.421 7.793 -4.304 1.00 92.25 120 PHE A N 1
ATOM 917 C CA . PHE A 1 120 ? -2.122 8.556 -3.280 1.00 92.25 120 PHE A CA 1
ATOM 918 C C . PHE A 1 120 ? -3.613 8.239 -3.336 1.00 92.25 120 PHE A C 1
ATOM 920 O O . PHE A 1 120 ? -4.211 8.191 -4.418 1.00 92.25 120 PHE A O 1
ATOM 927 N N . ARG A 1 121 ? -4.225 8.019 -2.175 1.00 93.88 121 ARG A N 1
ATOM 928 C CA . ARG A 1 121 ? -5.662 7.773 -2.035 1.00 93.88 121 ARG A CA 1
ATOM 929 C C . ARG A 1 121 ? -6.265 8.682 -0.974 1.00 93.88 121 ARG A C 1
ATOM 931 O O . ARG A 1 121 ? -5.634 8.975 0.039 1.00 93.88 121 ARG A O 1
ATOM 938 N N . HIS A 1 122 ? -7.510 9.097 -1.192 1.00 93.88 122 HIS A N 1
ATOM 939 C CA . HIS A 1 122 ? -8.280 9.772 -0.152 1.00 93.88 122 HIS A CA 1
ATOM 940 C C . HIS A 1 122 ? -8.553 8.810 1.007 1.00 93.88 122 HIS A C 1
ATOM 942 O O . HIS A 1 122 ? -9.081 7.729 0.747 1.00 93.88 122 HIS A O 1
ATOM 948 N N . PRO A 1 123 ? -8.273 9.184 2.264 1.00 92.50 123 PRO A N 1
ATOM 949 C CA . PRO A 1 123 ? -8.597 8.329 3.395 1.00 92.50 123 PRO A CA 1
ATOM 950 C C . PRO A 1 123 ? -10.112 8.099 3.472 1.00 92.50 123 PRO A C 1
ATOM 952 O O . PRO A 1 123 ? -10.906 9.019 3.286 1.00 92.50 123 PRO A O 1
ATOM 955 N N . GLN A 1 124 ? -10.507 6.857 3.742 1.00 92.19 124 GLN A N 1
ATOM 956 C CA . GLN A 1 124 ? -11.897 6.455 3.986 1.00 92.19 124 GLN A CA 1
ATOM 957 C C . GLN A 1 124 ? -12.013 5.855 5.379 1.00 92.19 124 GLN A C 1
ATOM 959 O O . GLN A 1 124 ? -11.040 5.293 5.890 1.00 92.19 124 GLN A O 1
ATOM 964 N N . GLU A 1 125 ? -13.172 6.017 6.009 1.00 91.44 125 GLU A N 1
ATOM 965 C CA . GLU A 1 125 ? -13.439 5.471 7.339 1.00 91.44 125 GLU A CA 1
ATOM 966 C C . GLU A 1 125 ? -13.276 3.943 7.350 1.00 91.44 125 GLU A C 1
ATOM 968 O O . GLU A 1 125 ? -13.661 3.252 6.400 1.00 91.44 125 GLU A O 1
ATOM 973 N N . LEU A 1 126 ? -12.641 3.423 8.404 1.00 93.69 126 LEU A N 1
ATOM 974 C CA . LEU A 1 126 ? -12.470 1.984 8.579 1.00 93.69 126 LEU A CA 1
ATOM 975 C C . LEU A 1 126 ? -13.776 1.378 9.094 1.00 93.69 126 LEU A C 1
ATOM 977 O O . LEU A 1 126 ? -14.470 1.983 9.902 1.00 93.69 126 LEU A O 1
ATOM 981 N N . VAL A 1 127 ? -14.074 0.138 8.711 1.00 92.44 127 VAL A N 1
ATOM 982 C CA . VAL A 1 127 ? -15.259 -0.593 9.218 1.00 92.44 127 VAL A CA 1
ATOM 983 C C . VAL A 1 127 ? -14.987 -1.214 10.608 1.00 92.44 127 VAL A C 1
ATOM 985 O O . VAL A 1 127 ? -15.761 -2.020 11.125 1.00 92.44 127 VAL A O 1
ATOM 988 N N . CYS A 1 128 ? -13.865 -0.842 11.225 1.00 90.50 128 CYS A N 1
ATOM 989 C CA . CYS A 1 128 ? -13.298 -1.429 12.433 1.00 90.50 128 CYS A CA 1
ATOM 990 C C . CYS A 1 128 ? -13.287 -0.329 13.514 1.00 90.50 128 CYS A C 1
ATOM 992 O O . CYS A 1 128 ? -12.367 0.487 13.519 1.00 90.50 128 CYS A O 1
ATOM 994 N N . PRO A 1 129 ? -14.327 -0.241 14.368 1.00 82.44 129 PRO A N 1
ATOM 995 C CA . PRO A 1 129 ? -14.612 0.955 15.172 1.00 82.44 129 PRO A CA 1
ATOM 996 C C . PRO A 1 129 ? -13.536 1.279 16.216 1.00 82.44 129 PRO A C 1
ATOM 998 O O . PRO A 1 129 ? -13.310 2.449 16.506 1.00 82.44 129 PRO A O 1
ATOM 1001 N N . ASP A 1 130 ? -12.843 0.261 16.728 1.00 91.62 130 ASP A N 1
ATOM 1002 C CA . ASP A 1 130 ? -11.828 0.415 17.778 1.00 91.62 130 ASP A CA 1
ATOM 1003 C C . ASP A 1 130 ? -10.395 0.481 17.228 1.00 91.62 130 ASP A C 1
ATOM 1005 O O . ASP A 1 130 ? -9.436 0.477 17.995 1.00 91.62 130 ASP A O 1
ATOM 1009 N N . ILE A 1 131 ? -10.230 0.507 15.900 1.00 95.69 131 ILE A N 1
ATOM 1010 C CA . ILE A 1 131 ? -8.921 0.471 15.244 1.00 95.69 131 ILE A CA 1
ATOM 1011 C C . ILE A 1 131 ? -8.659 1.811 14.576 1.00 95.69 131 ILE A C 1
ATOM 1013 O O . ILE A 1 131 ? -9.379 2.240 13.670 1.00 95.69 131 ILE A O 1
ATOM 1017 N N . THR A 1 132 ? -7.579 2.468 14.976 1.00 94.31 132 THR A N 1
ATOM 1018 C CA . THR A 1 132 ? -7.138 3.693 14.317 1.00 94.31 132 THR A CA 1
ATOM 1019 C C . THR A 1 132 ? -6.552 3.390 12.937 1.00 94.31 132 THR A C 1
ATOM 1021 O O . THR A 1 132 ? -6.037 2.307 12.653 1.00 94.31 132 THR A O 1
ATOM 1024 N N . ARG A 1 133 ? -6.549 4.394 12.051 1.00 93.00 133 ARG A N 1
ATOM 1025 C CA . ARG A 1 133 ? -5.911 4.264 10.731 1.00 93.00 133 ARG A CA 1
ATOM 1026 C C . ARG A 1 133 ? -4.421 3.927 10.832 1.00 93.00 133 ARG A C 1
ATOM 1028 O O . ARG A 1 133 ? -3.930 3.134 10.035 1.00 93.00 133 ARG A O 1
ATOM 1035 N N . ALA A 1 134 ? -3.713 4.493 11.810 1.00 93.31 134 ALA A N 1
ATOM 1036 C CA . ALA A 1 134 ? -2.303 4.188 12.025 1.00 93.31 134 ALA A CA 1
ATOM 1037 C C . ALA A 1 134 ? -2.098 2.715 12.410 1.00 93.31 134 ALA A C 1
ATOM 1039 O O . ALA A 1 134 ? -1.271 2.048 11.795 1.00 93.31 134 ALA A O 1
ATOM 1040 N N . GLU A 1 135 ? -2.888 2.180 13.344 1.00 95.50 135 GLU A N 1
ATOM 1041 C CA . GLU A 1 135 ? -2.820 0.764 13.738 1.00 95.50 135 GLU A CA 1
ATOM 1042 C C . GLU A 1 135 ? -3.147 -0.168 12.572 1.00 95.50 135 GLU A C 1
ATOM 1044 O O . GLU A 1 135 ? -2.405 -1.117 12.315 1.00 95.50 135 GLU A O 1
ATOM 1049 N N . TYR A 1 136 ? -4.198 0.144 11.809 1.00 96.62 136 TYR A N 1
ATOM 1050 C CA . TYR A 1 136 ? -4.577 -0.634 10.632 1.00 96.62 136 TYR A CA 1
ATOM 1051 C C . TYR A 1 136 ? -3.435 -0.713 9.609 1.00 96.62 136 TYR A C 1
ATOM 1053 O O . TYR A 1 136 ? -3.074 -1.797 9.151 1.00 96.62 136 TYR A O 1
ATOM 1061 N N . PHE A 1 137 ? -2.843 0.427 9.239 1.00 95.88 137 PHE A N 1
ATOM 1062 C CA . PHE A 1 137 ? -1.765 0.452 8.247 1.00 95.88 137 PHE A CA 1
ATOM 1063 C C . PHE A 1 137 ? -0.455 -0.122 8.792 1.00 95.88 137 PHE A C 1
ATOM 1065 O O . PHE A 1 137 ? 0.311 -0.714 8.026 1.00 95.88 137 PHE A O 1
ATOM 1072 N N . LEU A 1 138 ? -0.194 0.011 10.095 1.00 96.38 138 LEU A N 1
ATOM 1073 C CA . LEU A 1 138 ? 0.956 -0.616 10.735 1.00 96.38 138 LEU A CA 1
ATOM 1074 C C . LEU A 1 138 ? 0.844 -2.139 10.649 1.00 96.38 138 LEU A C 1
ATOM 1076 O O . LEU A 1 138 ? 1.802 -2.791 10.230 1.00 96.38 138 LEU A O 1
ATOM 1080 N N . GLU A 1 139 ? -0.325 -2.694 10.963 1.00 97.62 139 GLU A N 1
ATOM 1081 C CA . GLU A 1 139 ? -0.567 -4.131 10.853 1.00 97.62 139 GLU A CA 1
ATOM 1082 C C . GLU A 1 139 ? -0.531 -4.602 9.399 1.00 97.62 139 GLU A C 1
ATOM 1084 O O . GLU A 1 139 ? 0.169 -5.560 9.076 1.00 97.62 139 GLU A O 1
ATOM 1089 N N . MET A 1 140 ? -1.165 -3.870 8.479 1.00 97.62 140 MET A N 1
ATOM 1090 C CA . MET A 1 140 ? -1.067 -4.153 7.044 1.00 97.62 140 MET A CA 1
ATOM 1091 C C . MET A 1 140 ? 0.383 -4.201 6.568 1.00 97.62 140 MET A C 1
ATOM 1093 O O . MET A 1 140 ? 0.749 -5.097 5.806 1.00 97.62 140 MET A O 1
ATOM 1097 N N . SER A 1 141 ? 1.241 -3.306 7.064 1.00 97.44 141 SER A N 1
ATOM 1098 C CA . SER A 1 141 ? 2.657 -3.295 6.700 1.00 97.44 141 SER A CA 1
ATOM 1099 C C . SER A 1 141 ? 3.431 -4.542 7.143 1.00 97.44 141 SER A C 1
ATOM 1101 O O . SER A 1 141 ? 4.461 -4.833 6.537 1.00 97.44 141 SER A O 1
ATOM 1103 N N . ARG A 1 142 ? 2.950 -5.310 8.134 1.00 97.94 142 ARG A N 1
ATOM 1104 C CA . ARG A 1 142 ? 3.549 -6.602 8.534 1.00 97.94 142 ARG A CA 1
ATOM 1105 C C . ARG A 1 142 ? 3.359 -7.686 7.484 1.00 97.94 142 ARG A C 1
ATOM 1107 O O . ARG A 1 142 ? 4.175 -8.597 7.391 1.00 97.94 142 ARG A O 1
ATOM 1114 N N . HIS A 1 143 ? 2.285 -7.596 6.708 1.00 98.00 143 HIS A N 1
ATOM 1115 C CA . HIS A 1 143 ? 1.957 -8.562 5.661 1.00 98.00 143 HIS A CA 1
ATOM 1116 C C . HIS A 1 143 ? 2.427 -8.118 4.272 1.00 98.00 143 HIS A C 1
ATOM 1118 O O . HIS A 1 143 ? 2.324 -8.882 3.310 1.00 98.00 143 HIS A O 1
ATOM 1124 N N . LEU A 1 144 ? 2.927 -6.886 4.152 1.00 97.38 144 LEU A N 1
ATOM 1125 C CA . LEU A 1 144 ? 3.509 -6.385 2.919 1.00 97.38 144 LEU A CA 1
ATOM 1126 C C . LEU A 1 144 ? 4.958 -6.876 2.760 1.00 97.38 144 LEU A C 1
ATOM 1128 O O . LEU A 1 144 ? 5.696 -6.963 3.741 1.00 97.38 144 LEU A O 1
ATOM 1132 N N . PRO A 1 145 ? 5.402 -7.163 1.526 1.00 94.94 145 PRO A N 1
ATOM 1133 C CA . PRO A 1 145 ? 6.808 -7.421 1.241 1.00 94.94 145 PRO A CA 1
ATOM 1134 C C . PRO A 1 145 ? 7.699 -6.215 1.558 1.00 94.94 145 PRO A C 1
ATOM 1136 O O . PRO A 1 145 ? 7.259 -5.070 1.481 1.00 94.94 145 PRO A O 1
ATOM 1139 N N . GLU A 1 146 ? 8.987 -6.463 1.799 1.00 92.06 146 GLU A N 1
ATOM 1140 C CA . GLU A 1 146 ? 9.982 -5.427 2.133 1.00 92.06 146 GLU A CA 1
ATOM 1141 C C . GLU A 1 146 ? 10.139 -4.321 1.074 1.00 92.06 146 GLU A C 1
ATOM 1143 O O . GLU A 1 146 ? 10.620 -3.225 1.358 1.00 92.06 146 GLU A O 1
ATOM 1148 N N . TRP A 1 147 ? 9.729 -4.599 -0.161 1.00 90.88 147 TRP A N 1
ATOM 1149 C CA . TRP A 1 147 ? 9.772 -3.654 -1.268 1.00 90.88 147 TRP A CA 1
ATOM 1150 C C . TRP A 1 147 ? 8.525 -2.760 -1.361 1.00 90.88 147 TRP A C 1
ATOM 1152 O O . TRP A 1 147 ? 8.456 -1.953 -2.286 1.00 90.88 147 TRP A O 1
ATOM 1162 N N . ILE A 1 148 ? 7.563 -2.868 -0.433 1.00 93.12 148 ILE A N 1
ATOM 1163 C CA . ILE A 1 148 ? 6.420 -1.951 -0.294 1.00 93.12 148 ILE A CA 1
ATOM 1164 C C . ILE A 1 148 ? 6.498 -1.227 1.050 1.00 93.12 148 ILE A C 1
ATOM 1166 O O . ILE A 1 148 ? 6.742 -1.829 2.095 1.00 93.12 148 ILE A O 1
ATOM 1170 N N . SER A 1 149 ? 6.214 0.068 1.026 1.00 93.31 149 SER A N 1
ATOM 1171 C CA . SER A 1 149 ? 5.992 0.883 2.212 1.00 93.31 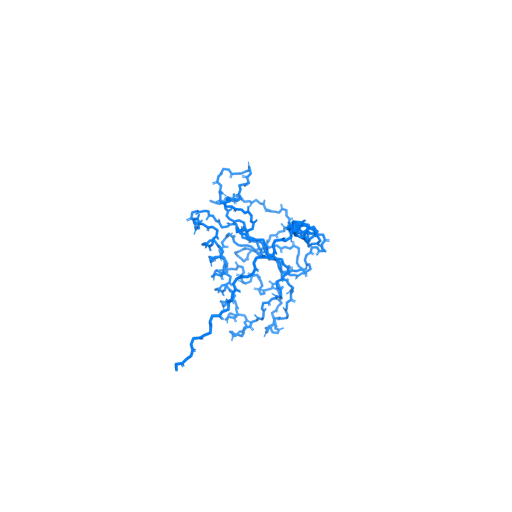149 SER A CA 1
ATOM 1172 C C . SER A 1 149 ? 4.688 1.667 2.100 1.00 93.31 149 SER A C 1
ATOM 1174 O O . SER A 1 149 ? 4.251 2.015 1.000 1.00 93.31 149 SER A O 1
ATOM 1176 N N . VAL A 1 150 ? 4.066 1.956 3.239 1.00 94.06 150 VAL A N 1
ATOM 1177 C CA . VAL A 1 150 ? 2.792 2.684 3.315 1.00 94.06 150 VAL A CA 1
ATOM 1178 C C . VAL A 1 150 ? 2.873 3.810 4.330 1.00 94.06 150 VAL A C 1
ATOM 1180 O O . VAL A 1 150 ? 3.467 3.642 5.387 1.00 94.06 150 VAL A O 1
ATOM 1183 N N . ARG A 1 151 ? 2.254 4.948 4.043 1.00 92.81 151 ARG A N 1
ATOM 1184 C CA . ARG A 1 151 ? 2.103 6.061 4.981 1.00 92.81 151 ARG A CA 1
ATOM 1185 C C . ARG A 1 151 ? 0.618 6.406 5.063 1.00 92.81 151 ARG A C 1
ATOM 1187 O O . ARG A 1 151 ? 0.061 6.853 4.063 1.00 92.81 151 ARG A O 1
ATOM 1194 N N . PRO A 1 152 ? -0.052 6.165 6.197 1.00 93.25 152 PRO A N 1
ATOM 1195 C CA . PRO A 1 152 ? -1.450 6.546 6.336 1.00 93.25 152 PRO A CA 1
ATOM 1196 C C . PRO A 1 152 ? -1.603 8.067 6.430 1.00 93.25 152 PRO A C 1
ATOM 1198 O O . PRO A 1 152 ? -0.719 8.773 6.925 1.00 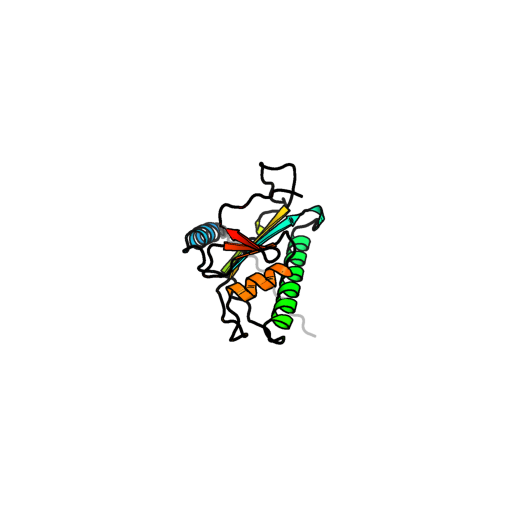93.25 152 PRO A O 1
ATOM 1201 N N . ALA A 1 153 ? -2.768 8.564 6.023 1.00 91.38 153 ALA A N 1
ATOM 1202 C CA . ALA A 1 153 ? -3.132 9.958 6.212 1.00 91.38 153 ALA A CA 1
ATOM 1203 C C . ALA A 1 153 ? -3.062 10.352 7.703 1.00 91.38 153 ALA A C 1
ATOM 1205 O O . ALA A 1 153 ? -3.444 9.591 8.595 1.00 91.38 153 ALA A O 1
ATOM 1206 N N . GLY A 1 154 ? -2.584 11.563 7.964 1.00 87.88 154 GLY A N 1
ATOM 1207 C CA . GLY A 1 154 ? -2.350 12.147 9.278 1.00 87.88 154 GLY A CA 1
ATOM 1208 C C . GLY A 1 154 ? -1.002 11.774 9.893 1.00 87.88 154 GLY A C 1
ATOM 1209 O O . GLY A 1 154 ? -0.717 12.228 10.996 1.00 87.88 154 GLY A O 1
ATOM 1210 N N . GLN A 1 155 ? -0.178 10.962 9.220 1.00 86.94 155 GLN A N 1
ATOM 1211 C CA . GLN A 1 155 ? 1.133 10.550 9.722 1.00 86.94 155 GLN A CA 1
ATOM 1212 C C . GLN A 1 155 ? 2.272 11.145 8.892 1.00 86.94 155 GLN A C 1
ATOM 1214 O O . GLN A 1 155 ? 2.216 11.196 7.665 1.00 86.94 155 GLN A O 1
ATOM 1219 N N . THR A 1 156 ? 3.341 11.548 9.577 1.00 84.12 156 THR A N 1
ATOM 1220 C CA . THR A 1 156 ? 4.624 11.946 8.967 1.00 84.12 156 THR A CA 1
ATOM 1221 C C . THR A 1 156 ? 5.582 10.765 8.808 1.00 84.12 156 THR A C 1
ATOM 1223 O O . THR A 1 156 ? 6.637 10.884 8.190 1.00 84.12 156 THR A O 1
ATOM 1226 N N . THR A 1 157 ? 5.225 9.608 9.365 1.00 86.94 157 THR A N 1
ATOM 1227 C CA . THR A 1 157 ? 6.039 8.397 9.347 1.00 86.94 157 THR A CA 1
ATOM 1228 C C . THR A 1 157 ? 5.523 7.395 8.320 1.00 86.94 157 THR A C 1
ATOM 1230 O O . THR A 1 157 ? 4.335 7.327 8.012 1.00 86.94 157 THR A O 1
ATOM 1233 N N . THR A 1 158 ? 6.444 6.610 7.775 1.00 90.44 158 THR A N 1
ATOM 1234 C CA . THR A 1 158 ? 6.172 5.529 6.831 1.00 90.44 158 THR A CA 1
ATOM 1235 C C . THR A 1 158 ? 6.313 4.188 7.537 1.00 90.44 158 THR A C 1
ATOM 1237 O O . THR A 1 158 ? 7.210 4.002 8.356 1.00 90.44 158 THR A O 1
ATOM 1240 N N . PHE A 1 159 ? 5.451 3.233 7.209 1.00 92.81 159 PHE A N 1
ATOM 1241 C CA . PHE A 1 159 ? 5.450 1.887 7.761 1.00 92.81 159 PHE A CA 1
ATOM 1242 C C . PHE A 1 159 ? 5.925 0.865 6.734 1.00 92.81 159 PHE A C 1
ATOM 1244 O O . PHE A 1 159 ? 5.526 0.890 5.564 1.00 92.81 159 PHE A O 1
ATOM 1251 N N . ARG A 1 160 ? 6.766 -0.064 7.182 1.00 92.38 160 ARG A N 1
ATOM 1252 C CA . ARG A 1 160 ? 7.258 -1.192 6.383 1.00 92.38 160 ARG A CA 1
ATOM 1253 C C . ARG A 1 160 ? 7.622 -2.341 7.312 1.00 92.38 160 ARG A C 1
ATOM 1255 O O . ARG A 1 160 ? 8.291 -2.115 8.314 1.00 92.38 160 ARG A O 1
ATOM 1262 N N . LEU A 1 161 ? 7.192 -3.561 6.984 1.00 92.38 161 LEU A N 1
ATOM 1263 C CA . LEU A 1 161 ? 7.425 -4.758 7.806 1.00 92.38 161 LEU A CA 1
ATOM 1264 C C . LEU A 1 161 ? 6.989 -4.577 9.276 1.00 92.38 161 LEU A C 1
ATOM 1266 O O . LEU A 1 161 ? 7.586 -5.140 10.192 1.00 92.38 161 LEU A O 1
ATOM 1270 N N . GLY A 1 162 ? 5.964 -3.754 9.523 1.00 90.00 162 GLY A N 1
ATOM 1271 C CA . GLY A 1 162 ? 5.479 -3.448 10.868 1.00 90.00 162 GLY A CA 1
ATOM 1272 C C . GLY A 1 162 ? 6.396 -2.575 11.720 1.00 90.00 162 GLY A C 1
ATOM 1273 O O . GLY A 1 162 ? 6.252 -2.569 12.945 1.00 90.00 162 GLY A O 1
ATOM 1274 N N . GLN A 1 163 ? 7.348 -1.889 11.092 1.00 89.56 163 GLN A N 1
ATOM 1275 C CA . GLN A 1 163 ? 8.229 -0.903 11.707 1.00 89.56 163 GLN A CA 1
ATOM 1276 C C . GLN A 1 163 ? 7.878 0.498 11.205 1.00 89.56 163 GLN A C 1
ATOM 1278 O O . GLN A 1 163 ? 7.413 0.660 10.076 1.00 89.56 163 GLN A O 1
ATOM 1283 N N . VAL A 1 164 ? 8.119 1.497 12.053 1.00 88.81 164 VAL A N 1
ATOM 1284 C CA . VAL A 1 164 ? 7.853 2.915 11.788 1.00 88.81 164 VAL A CA 1
ATOM 1285 C C . VAL A 1 164 ? 9.159 3.618 11.427 1.00 88.81 164 VAL A C 1
ATOM 1287 O O . VAL A 1 164 ? 10.146 3.488 12.146 1.00 88.81 164 VAL A O 1
ATOM 1290 N N . PHE A 1 165 ? 9.157 4.372 10.331 1.00 83.25 165 PHE A N 1
ATOM 1291 C CA . PHE A 1 165 ? 10.305 5.120 9.822 1.00 83.25 165 PHE A CA 1
ATOM 1292 C C . PHE A 1 165 ? 9.937 6.594 9.673 1.00 83.25 165 PHE A C 1
ATOM 1294 O O . PHE A 1 165 ? 8.901 6.917 9.089 1.00 83.25 165 PHE A O 1
ATOM 1301 N N . THR A 1 166 ? 10.781 7.497 10.161 1.00 76.75 166 THR A N 1
ATOM 1302 C CA . THR A 1 166 ? 10.581 8.938 9.962 1.00 76.75 166 THR A CA 1
ATOM 1303 C C . THR A 1 166 ? 11.100 9.356 8.587 1.00 76.75 166 THR A C 1
ATOM 1305 O O . THR A 1 166 ? 12.110 8.837 8.103 1.00 76.75 166 THR A O 1
ATOM 1308 N N . GLU A 1 167 ? 10.406 10.293 7.943 1.00 59.41 167 GLU A N 1
ATOM 1309 C CA . GLU A 1 167 ? 10.829 10.907 6.682 1.00 59.41 167 GLU A CA 1
ATOM 1310 C C . GLU A 1 167 ? 12.283 11.418 6.813 1.00 59.41 167 GLU A C 1
ATOM 1312 O O . GLU A 1 167 ? 12.617 12.133 7.755 1.00 59.41 167 GLU A O 1
ATOM 1317 N N . GLY A 1 168 ? 13.181 10.955 5.932 1.00 48.94 168 GLY A N 1
ATOM 1318 C CA . GLY A 1 168 ? 14.630 11.219 6.007 1.00 48.94 168 GLY A CA 1
ATOM 1319 C C . GLY A 1 168 ? 15.504 10.071 6.544 1.00 48.94 168 GLY A C 1
ATOM 1320 O O . GLY A 1 168 ? 16.711 10.091 6.324 1.00 48.94 168 GLY A O 1
ATOM 1321 N N . GLN A 1 169 ? 14.934 9.020 7.151 1.00 45.72 169 GLN A N 1
ATOM 1322 C CA . GLN A 1 169 ? 15.673 7.806 7.564 1.00 45.72 169 GLN A CA 1
ATOM 1323 C C . GLN A 1 169 ? 15.734 6.709 6.484 1.00 45.72 169 GLN A C 1
ATOM 1325 O O . GLN A 1 169 ? 16.074 5.560 6.773 1.00 45.72 169 GLN A O 1
ATOM 1330 N N . HIS A 1 170 ? 15.438 7.040 5.223 1.00 43.59 170 HIS A N 1
ATOM 1331 C CA . HIS A 1 170 ? 15.659 6.127 4.104 1.00 43.59 170 HIS A CA 1
ATOM 1332 C C . HIS A 1 170 ? 17.159 5.942 3.854 1.00 43.59 170 HIS A C 1
ATOM 1334 O O . HIS A 1 170 ? 17.740 6.559 2.968 1.00 43.59 170 HIS A O 1
ATOM 1340 N N . SER A 1 171 ? 17.777 5.012 4.572 1.00 35.81 171 SER A N 1
ATOM 1341 C CA . SER A 1 171 ? 18.813 4.204 3.959 1.00 35.81 171 SER A CA 1
ATOM 1342 C C . SER A 1 171 ? 18.128 2.966 3.380 1.00 35.81 171 SER A C 1
ATOM 1344 O O . SER A 1 171 ? 17.500 2.162 4.072 1.00 35.81 171 SER A O 1
ATOM 1346 N N . LEU A 1 172 ? 18.235 2.786 2.066 1.00 45.53 172 LEU A N 1
ATOM 1347 C CA . LEU A 1 172 ? 18.252 1.440 1.498 1.00 45.53 172 LEU A CA 1
ATOM 1348 C C . LEU A 1 172 ? 19.559 0.781 1.975 1.00 45.53 172 LEU A C 1
ATOM 1350 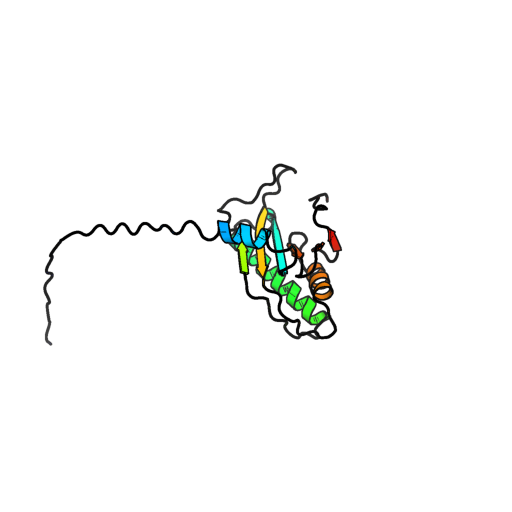O O . LEU A 1 172 ? 20.469 0.567 1.182 1.00 45.53 172 LEU A O 1
ATOM 1354 N N . ALA A 1 173 ? 19.704 0.552 3.282 1.00 33.03 173 ALA A N 1
ATOM 1355 C CA . ALA A 1 173 ? 20.865 -0.104 3.855 1.00 33.03 173 ALA A CA 1
ATOM 1356 C C . ALA A 1 173 ? 20.488 -1.507 4.316 1.00 33.03 173 ALA A C 1
ATOM 1358 O O . ALA A 1 173 ? 19.720 -1.691 5.255 1.00 33.03 173 ALA A O 1
ATOM 1359 N N . ALA A 1 174 ? 21.132 -2.452 3.636 1.00 35.22 174 ALA A N 1
ATOM 1360 C CA . ALA A 1 174 ? 21.677 -3.681 4.183 1.00 35.22 174 ALA A CA 1
ATOM 1361 C C . ALA A 1 174 ? 20.679 -4.677 4.790 1.00 35.22 174 ALA A C 1
ATOM 1363 O O . ALA A 1 174 ? 20.319 -4.608 5.963 1.00 35.22 174 ALA A O 1
ATOM 1364 N N . ARG A 1 175 ? 20.402 -5.732 4.027 1.00 30.80 175 ARG A N 1
ATOM 1365 C CA . ARG A 1 175 ? 21.209 -6.957 4.109 1.00 30.80 175 ARG A CA 1
ATOM 1366 C C . ARG A 1 175 ? 21.350 -7.582 2.723 1.00 30.80 175 ARG A C 1
ATOM 1368 O O . ARG A 1 175 ? 20.571 -7.185 1.820 1.00 30.80 175 ARG A O 1
#

Organism: NCBI:txid652676